Protein AF-A0A1I1CI78-F1 (afdb_monomer)

pLDDT: mean 93.8, std 8.27, range [51.12, 97.94]

Solvent-accessible surface area (backbone atoms only — not comparable to full-atom values): 3052 Å² total; per-residue (Å²): 129,86,80,83,48,72,67,54,53,52,52,50,52,52,50,52,50,55,50,49,50,61,50,48,54,68,44,26,66,56,52,19,71,68,39,90,46,70,68,52,23,51,49,28,51,53,52,34,54,67,68,74,111

Nearest PDB structures (foldseek):
  7s5c-assembly1_E  TM=8.326E-01  e=1.924E+00  Myxococcus xanthus
  7s5k-assembly1_E  TM=8.561E-01  e=2.495E+00  Myxococcus xanthus
  5l8g-assembly1_E  TM=7.433E-01  e=7.046E+00  Rhodospirillum rubrum
  6sv1-assembly2_R  TM=7.486E-01  e=7.519E+00  Rhodospirillum rubrum

Foldseek 3Di:
DPDQDVVNVVVVVVVVVLVVLVVLLVCLCVQLVVDPDPVSNVVSVVVNVVSVD

Radius of gyration: 16.12 Å; Cα contacts (8 Å, |Δi|>4): 24; chains: 1; bounding box: 28×20×50 Å

Secondary structure (DSSP, 8-state):
-PPPPHHHHHHHHHHHHHHHHHHHHHHHHHHHHH-SSHHHHHHHHHHHHHHH-

Mean predicted aligned error: 4.25 Å

Structure (mmCIF, N/CA/C/O backbone):
data_AF-A0A1I1CI78-F1
#
_entry.id   AF-A0A1I1CI78-F1
#
loop_
_atom_site.group_PDB
_atom_site.id
_atom_site.type_symbol
_atom_site.label_atom_id
_atom_site.label_alt_id
_atom_site.label_comp_id
_atom_site.label_asym_id
_atom_site.label_entity_id
_atom_site.label_seq_id
_atom_site.pdbx_PDB_ins_code
_atom_site.Cartn_x
_atom_site.Cartn_y
_atom_site.Cartn_z
_atom_site.occupancy
_atom_site.B_iso_or_equiv
_atom_site.auth_seq_id
_atom_site.auth_comp_id
_atom_site.auth_asym_id
_atom_site.auth_atom_id
_atom_site.pdbx_PDB_model_num
ATOM 1 N N . MET A 1 1 ? 10.254 -10.087 -32.052 1.00 51.12 1 MET A N 1
ATOM 2 C CA . MET A 1 1 ? 9.944 -9.714 -30.657 1.00 51.12 1 MET A CA 1
ATOM 3 C C . MET A 1 1 ? 11.030 -8.747 -30.241 1.00 51.12 1 MET A C 1
ATOM 5 O O . MET A 1 1 ? 12.185 -9.102 -30.426 1.00 51.12 1 MET A O 1
ATOM 9 N N . ALA A 1 2 ? 10.693 -7.518 -29.845 1.00 66.06 2 ALA A N 1
ATOM 10 C CA . ALA A 1 2 ? 11.710 -6.596 -29.341 1.00 66.06 2 ALA A CA 1
ATOM 11 C C . ALA A 1 2 ? 12.314 -7.206 -28.070 1.00 66.06 2 ALA A C 1
ATOM 13 O O . ALA A 1 2 ? 11.575 -7.701 -27.216 1.00 66.06 2 ALA A O 1
ATOM 14 N N . GLU A 1 3 ? 13.638 -7.262 -28.003 1.00 77.50 3 GLU A N 1
ATOM 15 C CA . GLU A 1 3 ? 14.358 -7.793 -26.851 1.00 77.50 3 GLU A CA 1
ATOM 16 C C . GLU A 1 3 ? 14.143 -6.823 -25.682 1.00 77.50 3 GLU A C 1
ATOM 18 O O . GLU A 1 3 ? 14.422 -5.633 -25.817 1.00 77.50 3 GLU A O 1
ATOM 23 N N . LYS A 1 4 ? 13.558 -7.298 -24.572 1.00 79.38 4 LYS A N 1
ATOM 24 C CA . LYS A 1 4 ? 13.346 -6.455 -23.388 1.00 79.38 4 LYS A CA 1
ATOM 25 C C . LYS A 1 4 ? 14.702 -6.038 -22.829 1.00 79.38 4 LYS A C 1
ATOM 27 O O . LYS A 1 4 ? 15.554 -6.889 -22.568 1.00 79.38 4 LYS A O 1
ATOM 32 N N . THR A 1 5 ? 14.873 -4.744 -22.618 1.00 93.31 5 THR A N 1
ATOM 33 C CA . THR A 1 5 ? 16.077 -4.171 -22.016 1.00 93.31 5 THR A CA 1
ATOM 34 C C . THR A 1 5 ? 15.991 -4.194 -20.487 1.00 93.31 5 THR A C 1
ATOM 36 O O . THR A 1 5 ? 14.928 -4.423 -19.903 1.00 93.31 5 THR A O 1
ATOM 39 N N . LEU A 1 6 ? 17.116 -3.941 -19.810 1.00 93.38 6 LEU A N 1
ATOM 40 C CA . LEU A 1 6 ? 17.113 -3.736 -18.357 1.00 93.38 6 LEU A CA 1
ATOM 41 C C . LEU A 1 6 ? 16.284 -2.508 -17.952 1.00 93.38 6 LEU A C 1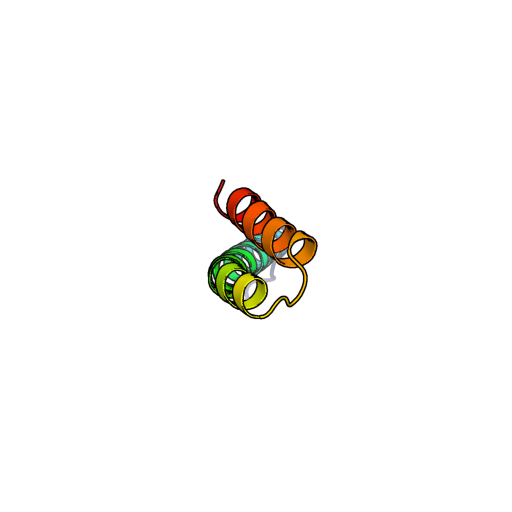
ATOM 43 O O . LEU A 1 6 ? 15.656 -2.532 -16.897 1.00 93.38 6 LEU A O 1
ATOM 47 N N . ASP A 1 7 ? 16.222 -1.485 -18.806 1.00 94.62 7 ASP A N 1
ATOM 48 C CA . ASP A 1 7 ? 15.404 -0.292 -18.577 1.00 94.62 7 ASP A CA 1
ATOM 49 C C . ASP A 1 7 ? 13.906 -0.621 -18.634 1.00 94.62 7 ASP A C 1
ATOM 51 O O . ASP A 1 7 ? 13.132 -0.143 -17.803 1.00 94.62 7 ASP A O 1
ATOM 55 N N . ASP A 1 8 ? 13.494 -1.505 -19.550 1.00 94.12 8 ASP A N 1
ATOM 56 C CA . ASP A 1 8 ? 12.113 -2.001 -19.608 1.00 94.12 8 ASP A CA 1
ATOM 57 C C . ASP A 1 8 ? 11.754 -2.792 -18.347 1.00 94.12 8 ASP A C 1
ATOM 59 O O . ASP A 1 8 ? 10.668 -2.622 -17.791 1.00 94.12 8 ASP A O 1
ATOM 63 N N . LEU A 1 9 ? 12.674 -3.636 -17.865 1.00 94.50 9 LEU A N 1
ATOM 64 C CA . LEU A 1 9 ? 12.485 -4.390 -16.625 1.00 94.50 9 LEU A CA 1
ATOM 65 C C . LEU A 1 9 ? 12.386 -3.457 -15.410 1.00 94.50 9 LEU A C 1
ATOM 67 O O . LEU A 1 9 ? 11.523 -3.641 -14.551 1.00 94.50 9 LEU A O 1
ATOM 71 N N . PHE A 1 10 ? 13.236 -2.434 -15.343 1.00 95.50 10 PHE A N 1
ATOM 72 C CA . PHE A 1 10 ? 13.176 -1.423 -14.292 1.00 95.50 10 PHE A CA 1
ATOM 73 C C . PHE A 1 10 ? 11.838 -0.671 -14.313 1.00 95.50 10 PHE A C 1
ATOM 75 O O . PHE A 1 10 ? 11.178 -0.539 -13.283 1.00 95.50 10 PHE A O 1
ATOM 82 N N . LEU A 1 11 ? 11.381 -0.242 -15.489 1.00 96.44 11 LEU A N 1
ATOM 83 C CA . LEU A 1 11 ? 10.099 0.441 -15.626 1.00 96.44 11 LEU A CA 1
ATOM 84 C C . LEU A 1 11 ? 8.911 -0.462 -15.260 1.00 96.44 11 LEU A C 1
ATOM 86 O O . LEU A 1 11 ? 7.978 -0.005 -14.599 1.00 96.44 11 LEU A O 1
ATOM 90 N N . ASP A 1 12 ? 8.918 -1.723 -15.689 1.00 96.25 12 ASP A N 1
ATOM 91 C CA . ASP A 1 12 ? 7.853 -2.677 -15.366 1.00 96.25 12 ASP A CA 1
ATOM 92 C C . ASP A 1 12 ? 7.800 -2.946 -13.852 1.00 96.25 12 ASP A C 1
ATOM 94 O O . ASP A 1 12 ? 6.732 -2.849 -13.248 1.00 96.25 12 ASP A O 1
ATOM 98 N N . THR A 1 13 ? 8.949 -3.150 -13.204 1.00 96.19 13 THR A N 1
AT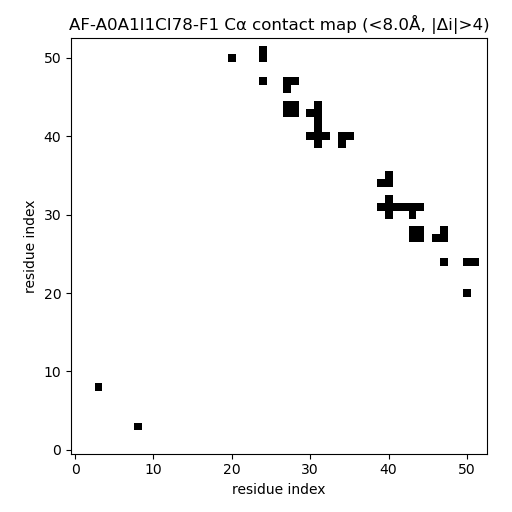OM 99 C CA . THR A 1 13 ? 8.997 -3.342 -11.742 1.00 96.19 13 THR A CA 1
ATOM 100 C C . THR A 1 13 ? 8.555 -2.103 -10.962 1.00 96.19 13 THR A C 1
ATOM 102 O O . THR A 1 13 ? 7.840 -2.235 -9.968 1.00 96.19 13 THR A O 1
ATOM 105 N N . LEU A 1 14 ? 8.885 -0.893 -11.427 1.00 97.56 14 LEU A N 1
ATOM 106 C CA . LEU A 1 14 ? 8.355 0.339 -10.834 1.00 97.56 14 LEU A CA 1
ATOM 107 C C . LEU A 1 14 ? 6.826 0.410 -10.926 1.00 97.56 14 LEU A C 1
ATOM 109 O O . LEU A 1 14 ? 6.169 0.798 -9.957 1.00 97.56 14 LEU A O 1
ATOM 113 N N . LYS A 1 15 ? 6.240 0.019 -12.066 1.00 97.56 15 LYS A N 1
ATOM 114 C CA . LYS A 1 15 ? 4.776 -0.036 -12.221 1.00 97.56 15 LYS A CA 1
ATOM 115 C C . LYS A 1 15 ? 4.152 -1.051 -11.267 1.00 97.56 15 LYS A C 1
ATOM 117 O O . LYS A 1 15 ? 3.105 -0.754 -10.692 1.00 97.56 15 LYS A O 1
ATOM 122 N N . ASP A 1 16 ? 4.782 -2.209 -11.093 1.00 97.94 16 ASP A N 1
ATOM 123 C CA . ASP A 1 16 ? 4.290 -3.260 -10.201 1.00 97.94 16 ASP A CA 1
ATOM 124 C C . ASP A 1 16 ? 4.287 -2.802 -8.739 1.00 97.94 16 ASP A C 1
ATOM 126 O O . ASP A 1 16 ? 3.273 -2.952 -8.052 1.00 97.94 16 ASP A O 1
ATOM 130 N N . ILE A 1 17 ? 5.372 -2.169 -8.276 1.00 97.06 17 ILE A N 1
ATOM 131 C CA . ILE A 1 17 ? 5.443 -1.590 -6.926 1.00 97.06 17 ILE A CA 1
ATOM 132 C C . ILE A 1 17 ? 4.393 -0.492 -6.754 1.00 97.06 17 ILE A C 1
ATOM 134 O O . ILE A 1 17 ? 3.620 -0.523 -5.799 1.00 97.06 17 ILE A O 1
ATOM 138 N N . TYR A 1 18 ? 4.278 0.423 -7.715 1.00 96.50 18 TYR A N 1
ATOM 139 C CA . TYR A 1 18 ? 3.278 1.488 -7.659 1.00 96.50 18 TYR A CA 1
ATOM 140 C C . TYR A 1 18 ? 1.838 0.950 -7.620 1.00 96.50 18 TYR A C 1
ATOM 142 O O 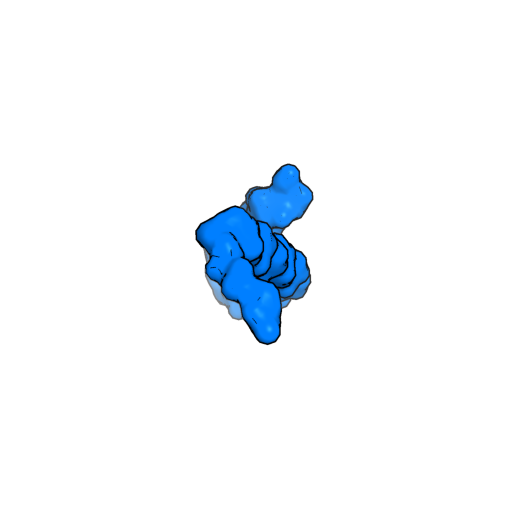. TYR A 1 18 ? 0.969 1.468 -6.911 1.00 96.50 18 TYR A O 1
ATOM 150 N N . TYR A 1 19 ? 1.561 -0.115 -8.374 1.00 97.06 19 TYR A N 1
ATOM 151 C CA . TYR A 1 19 ? 0.280 -0.803 -8.303 1.00 97.06 19 TYR A CA 1
ATOM 152 C C . TYR A 1 19 ? 0.062 -1.431 -6.922 1.00 97.06 19 TYR A C 1
ATOM 154 O O . TYR A 1 19 ? -1.019 -1.257 -6.351 1.00 97.06 19 TYR A O 1
ATOM 162 N N . ALA A 1 20 ? 1.067 -2.115 -6.372 1.00 97.38 20 ALA A N 1
ATOM 163 C CA . ALA A 1 20 ? 1.002 -2.718 -5.044 1.00 97.38 20 ALA A CA 1
ATOM 164 C C . ALA A 1 20 ? 0.715 -1.671 -3.956 1.00 97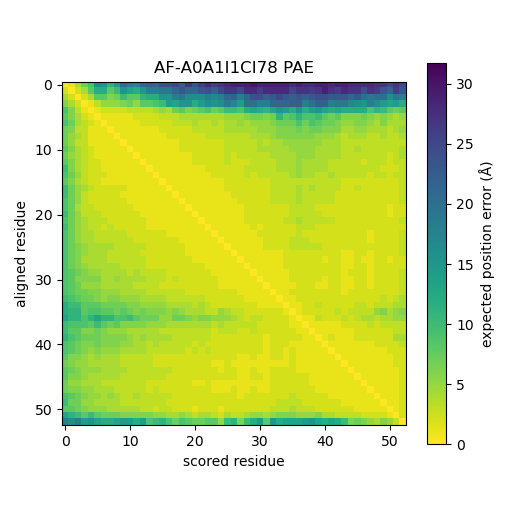.38 20 ALA A C 1
ATOM 166 O O . ALA A 1 20 ? -0.172 -1.892 -3.128 1.00 97.38 20 ALA A O 1
ATOM 167 N N . GLU A 1 21 ? 1.357 -0.502 -4.011 1.00 96.88 21 GLU A N 1
ATOM 168 C CA . GLU A 1 21 ? 1.107 0.591 -3.064 1.00 96.88 21 GLU A CA 1
ATOM 169 C C . GLU A 1 21 ? -0.330 1.120 -3.147 1.00 96.88 21 GLU A C 1
ATOM 171 O O . GLU A 1 21 ? -1.013 1.292 -2.135 1.00 96.88 21 GLU A O 1
ATOM 176 N N . LYS A 1 22 ? -0.885 1.260 -4.355 1.00 96.00 22 LYS A N 1
ATOM 177 C CA . LYS A 1 22 ? -2.306 1.615 -4.510 1.00 96.00 22 LYS A CA 1
ATOM 178 C C . LYS A 1 22 ? -3.257 0.574 -3.926 1.00 96.00 22 LYS A C 1
ATOM 180 O O . LYS A 1 22 ? -4.353 0.934 -3.482 1.00 96.00 22 LYS A O 1
ATOM 185 N N . GLN A 1 23 ? -2.895 -0.708 -3.971 1.00 97.56 23 GLN A N 1
ATOM 186 C CA . GLN A 1 23 ? -3.707 -1.762 -3.365 1.00 97.56 23 GLN A CA 1
ATOM 187 C C . GLN A 1 23 ? -3.584 -1.747 -1.840 1.00 97.56 23 GLN A C 1
ATOM 189 O O . GLN A 1 23 ? -4.611 -1.798 -1.154 1.00 97.56 23 GLN A O 1
ATOM 194 N N . ILE A 1 24 ? -2.364 -1.626 -1.303 1.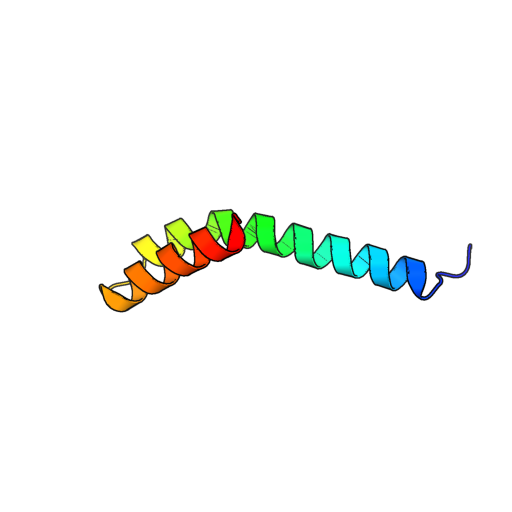00 96.56 24 ILE A N 1
ATOM 195 C CA . ILE A 1 24 ? -2.145 -1.629 0.146 1.00 96.56 24 ILE A CA 1
ATOM 196 C C . ILE A 1 24 ? -2.776 -0.397 0.799 1.00 96.56 24 ILE A C 1
ATOM 198 O O . ILE A 1 24 ? -3.461 -0.545 1.810 1.00 96.56 24 ILE A O 1
ATOM 202 N N . LEU A 1 25 ? -2.729 0.775 0.155 1.00 96.88 25 LEU A N 1
ATOM 203 C CA . LEU A 1 25 ? -3.381 1.999 0.637 1.00 96.88 25 LEU A CA 1
ATOM 204 C C . LEU A 1 25 ? -4.887 1.804 0.904 1.00 96.88 25 LEU A C 1
ATOM 206 O O . LEU A 1 25 ? -5.438 2.335 1.870 1.00 96.88 25 LEU A O 1
ATOM 210 N N . LYS A 1 26 ? -5.565 0.988 0.085 1.00 96.06 26 LYS A N 1
ATOM 211 C CA . LYS A 1 26 ? -6.988 0.637 0.263 1.00 96.06 26 LYS A CA 1
ATOM 212 C C . LYS A 1 26 ? -7.211 -0.452 1.316 1.00 96.06 26 LYS A C 1
ATOM 214 O O . LYS A 1 26 ? -8.308 -0.548 1.876 1.00 96.06 26 LYS A O 1
ATOM 219 N N . ALA A 1 27 ? -6.217 -1.304 1.550 1.00 97.50 27 ALA A N 1
ATOM 220 C CA . ALA A 1 27 ? -6.285 -2.410 2.499 1.00 97.50 27 ALA A CA 1
ATOM 221 C C . ALA A 1 27 ? -5.987 -1.966 3.940 1.00 97.50 27 ALA A C 1
ATOM 223 O O . ALA A 1 27 ? -6.642 -2.451 4.864 1.00 97.50 27 ALA A O 1
ATOM 224 N N . LEU A 1 28 ? -5.077 -1.008 4.137 1.00 96.62 28 LEU A N 1
ATOM 225 C CA . LEU A 1 28 ? -4.618 -0.563 5.458 1.00 96.62 28 LEU A CA 1
ATOM 226 C C . LEU A 1 28 ? -5.744 -0.095 6.398 1.00 96.62 28 LEU A C 1
ATOM 228 O O . LEU A 1 28 ? -5.773 -0.554 7.541 1.00 96.62 28 LEU A O 1
ATOM 232 N N . PRO A 1 29 ? -6.755 0.683 5.957 1.00 96.25 29 PRO A N 1
ATOM 233 C CA . PRO A 1 29 ? -7.903 1.009 6.808 1.00 96.25 29 PRO A CA 1
ATOM 234 C C . PRO A 1 29 ? -8.701 -0.220 7.264 1.00 96.25 29 PRO A C 1
ATOM 236 O O . PRO A 1 29 ? -9.261 -0.228 8.360 1.00 96.25 29 PRO A O 1
ATOM 239 N N . LYS A 1 30 ? -8.785 -1.265 6.427 1.00 97.31 30 LYS A N 1
ATOM 240 C CA . LYS A 1 30 ? -9.482 -2.514 6.773 1.00 97.31 30 LYS A CA 1
ATOM 241 C C . LYS A 1 30 ? -8.676 -3.320 7.788 1.00 97.31 30 LYS A C 1
ATOM 243 O O . LYS A 1 30 ? -9.261 -3.846 8.728 1.00 97.31 30 LYS A O 1
ATOM 248 N N . MET A 1 31 ? -7.353 -3.365 7.625 1.00 96.38 31 MET A N 1
ATOM 249 C CA . MET A 1 31 ? -6.437 -4.012 8.568 1.00 96.38 31 MET A CA 1
ATOM 250 C C . MET A 1 31 ? -6.452 -3.321 9.935 1.00 96.38 31 MET A C 1
ATOM 252 O O . MET A 1 31 ? -6.579 -4.001 10.949 1.00 96.38 31 MET A O 1
ATOM 256 N N . ALA A 1 32 ? -6.458 -1.983 9.966 1.00 96.50 32 ALA A N 1
ATOM 257 C CA . ALA A 1 32 ? -6.629 -1.219 11.200 1.00 96.50 32 ALA A CA 1
ATOM 258 C C . ALA A 1 32 ? -7.930 -1.611 11.918 1.00 96.50 32 ALA A C 1
ATOM 260 O O . ALA A 1 32 ? -7.903 -1.987 13.082 1.00 96.50 32 ALA A O 1
ATOM 261 N N . ARG A 1 33 ? -9.072 -1.625 11.215 1.00 96.00 33 ARG A N 1
ATOM 262 C CA . ARG A 1 33 ? -10.370 -2.013 11.807 1.00 96.00 33 ARG A CA 1
ATOM 263 C C . ARG A 1 33 ? -10.408 -3.453 12.326 1.00 96.00 33 ARG A C 1
ATOM 265 O O . ARG A 1 33 ? -11.146 -3.722 13.266 1.00 96.00 33 ARG A O 1
ATOM 272 N N . ALA A 1 34 ? -9.658 -4.361 11.705 1.00 96.88 34 ALA A N 1
ATOM 273 C CA . ALA A 1 34 ? -9.579 -5.761 12.115 1.00 96.88 34 ALA A CA 1
ATOM 274 C C . ALA A 1 34 ? -8.612 -5.998 13.292 1.00 96.88 34 ALA A C 1
ATOM 276 O O . ALA A 1 34 ? -8.685 -7.048 13.932 1.00 96.88 34 ALA A O 1
ATOM 277 N N . SER A 1 35 ? -7.715 -5.051 13.586 1.00 96.44 35 SER A N 1
ATOM 278 C CA . SER A 1 35 ? -6.781 -5.154 14.709 1.00 96.44 35 SER A CA 1
ATOM 279 C C . SER A 1 35 ? -7.512 -5.050 16.047 1.00 96.44 35 SER A C 1
ATOM 281 O O . SER A 1 35 ? -8.297 -4.129 16.275 1.00 96.44 35 SER A O 1
ATOM 283 N N . GLN A 1 36 ? -7.220 -5.983 16.953 1.00 95.62 36 GLN A N 1
ATOM 284 C CA . GLN A 1 36 ? -7.783 -6.000 18.307 1.00 95.62 36 GLN A CA 1
ATOM 285 C C . GLN A 1 36 ? -6.972 -5.148 19.294 1.00 95.62 36 GLN A C 1
ATOM 287 O O . GLN A 1 36 ? -7.522 -4.718 20.302 1.00 95.62 36 GLN 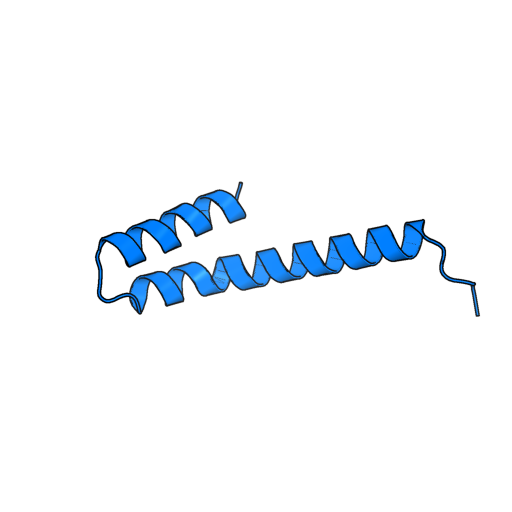A O 1
ATOM 292 N N . SER A 1 37 ? -5.693 -4.881 19.002 1.00 97.00 37 SER A N 1
ATOM 293 C CA . SER A 1 37 ? -4.848 -3.989 19.800 1.00 97.00 37 SER A CA 1
ATOM 294 C C . SER A 1 37 ? -4.883 -2.559 19.268 1.00 97.00 37 SER A C 1
ATOM 296 O O . SER A 1 37 ? -4.938 -2.332 18.051 1.00 97.00 37 SER A O 1
ATOM 298 N N . GLU A 1 38 ? -4.819 -1.595 20.184 1.00 94.94 38 GLU A N 1
ATOM 299 C CA . GLU A 1 38 ? -4.742 -0.171 19.850 1.00 94.94 38 GLU A CA 1
ATOM 300 C C . GLU A 1 38 ? -3.405 0.165 19.178 1.00 94.94 38 GLU A C 1
ATOM 302 O O . GLU A 1 38 ? -3.373 0.926 18.211 1.00 94.94 38 GLU A O 1
ATOM 307 N N . GLU A 1 39 ? -2.317 -0.490 19.587 1.00 96.06 39 GLU A N 1
ATOM 308 C CA . GLU A 1 39 ? -1.005 -0.357 18.950 1.00 96.06 39 GLU A CA 1
ATOM 309 C C . GLU A 1 39 ? -1.036 -0.842 17.495 1.00 96.06 39 GLU A C 1
ATOM 311 O O . GLU A 1 39 ? -0.487 -0.190 16.607 1.00 96.06 39 GLU A O 1
ATOM 316 N N . GLY A 1 40 ? -1.725 -1.956 17.221 1.00 95.31 40 GLY A N 1
ATOM 317 C CA . GLY A 1 40 ? -1.871 -2.484 15.864 1.00 95.31 40 GLY A CA 1
ATOM 318 C C . GLY A 1 40 ? -2.723 -1.574 14.977 1.00 95.31 40 GLY A C 1
ATOM 319 O O . GLY A 1 40 ? -2.379 -1.341 13.818 1.00 95.31 40 GLY A O 1
ATOM 320 N N . LYS A 1 41 ? -3.795 -0.985 15.527 1.00 97.12 41 LYS A N 1
ATOM 321 C CA . LYS A 1 41 ? -4.601 0.029 14.826 1.00 97.12 41 LYS A CA 1
ATOM 322 C C . LYS A 1 41 ? -3.748 1.235 14.444 1.00 97.12 41 LYS A C 1
ATOM 324 O O . LYS A 1 41 ? -3.748 1.630 13.278 1.00 97.12 41 LYS A O 1
ATOM 329 N N . ALA A 1 42 ? -3.018 1.790 15.410 1.00 96.88 42 ALA A N 1
ATOM 330 C CA . ALA A 1 42 ? -2.161 2.952 15.202 1.00 96.88 42 ALA A CA 1
ATOM 331 C C . ALA A 1 42 ? -1.066 2.672 14.163 1.00 96.88 42 ALA 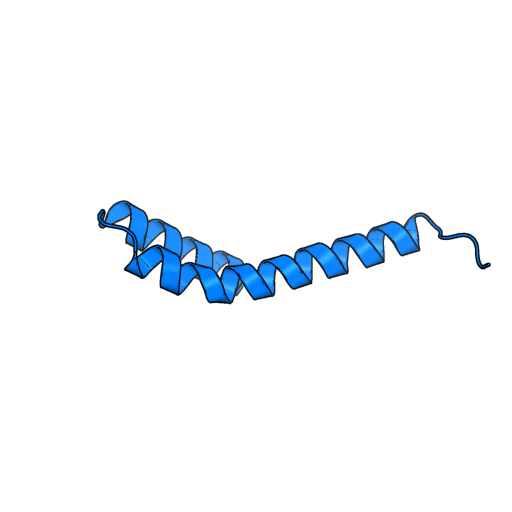A C 1
ATOM 333 O O . ALA A 1 42 ? -0.843 3.499 13.282 1.00 96.88 42 ALA A O 1
ATOM 334 N N . ALA A 1 43 ? -0.451 1.485 14.200 1.00 97.62 43 ALA A N 1
ATOM 335 C CA . ALA A 1 43 ? 0.561 1.080 13.228 1.00 97.62 43 ALA A CA 1
ATOM 336 C C . ALA A 1 43 ? 0.013 1.039 11.791 1.00 97.62 43 ALA A C 1
ATOM 338 O O . ALA A 1 43 ? 0.628 1.600 10.884 1.00 97.62 43 ALA A O 1
ATOM 339 N N . PHE A 1 44 ? -1.165 0.443 11.567 1.00 97.75 44 PHE A N 1
ATOM 340 C CA . PHE A 1 44 ? -1.772 0.410 10.230 1.00 97.75 44 PHE A CA 1
ATOM 341 C C . PHE A 1 44 ? -2.199 1.796 9.730 1.00 97.75 44 PHE A C 1
ATOM 343 O O . PHE A 1 44 ? -2.097 2.069 8.533 1.00 97.75 44 PHE A O 1
ATOM 350 N N . LEU A 1 45 ? -2.668 2.675 10.622 1.00 96.12 45 LEU A N 1
ATOM 351 C CA . LEU A 1 45 ? -3.014 4.054 10.265 1.00 96.12 45 LEU A CA 1
ATOM 352 C C . LEU A 1 45 ? -1.771 4.877 9.916 1.00 96.12 45 LEU A C 1
ATOM 354 O O . LEU A 1 45 ? -1.769 5.549 8.889 1.00 96.12 45 LEU A O 1
ATOM 358 N N . ASN A 1 46 ? -0.699 4.763 10.701 1.00 97.12 46 ASN A N 1
ATOM 359 C CA . ASN A 1 46 ? 0.566 5.426 10.398 1.00 97.12 46 ASN A CA 1
ATOM 360 C C . ASN A 1 46 ? 1.161 4.928 9.072 1.00 97.12 46 ASN A C 1
ATOM 362 O O . ASN A 1 46 ? 1.581 5.727 8.239 1.00 97.12 46 ASN A O 1
ATOM 366 N N . HIS A 1 47 ? 1.116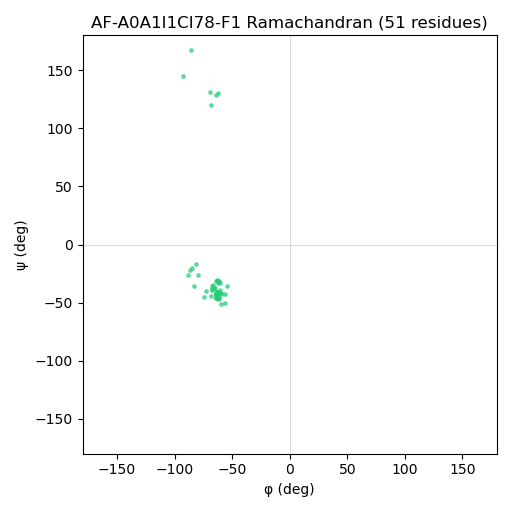 3.617 8.822 1.00 97.06 47 HIS A N 1
ATOM 367 C CA . HIS A 1 47 ? 1.609 3.063 7.565 1.00 97.06 47 HIS A CA 1
ATOM 368 C C . HIS A 1 47 ? 0.795 3.542 6.350 1.00 97.06 47 HIS A C 1
ATOM 370 O O . HIS A 1 47 ? 1.343 3.735 5.265 1.00 97.06 47 HIS A O 1
ATOM 3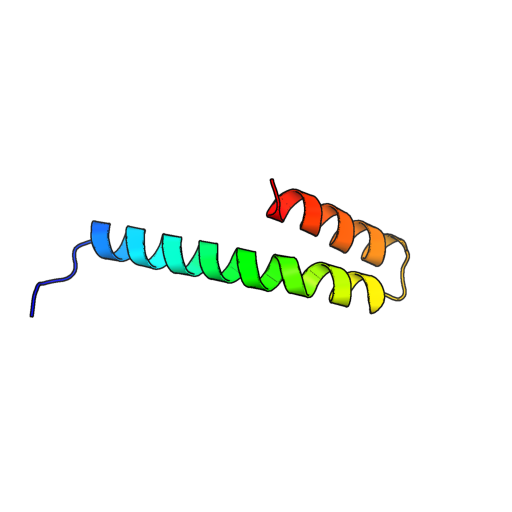76 N N . LYS A 1 48 ? -0.510 3.803 6.526 1.00 96.50 48 LYS A N 1
ATOM 377 C CA . LYS A 1 48 ? -1.341 4.409 5.477 1.00 96.50 48 LYS A CA 1
ATOM 378 C C . LYS A 1 48 ? -0.842 5.808 5.116 1.00 96.50 48 LYS A C 1
ATOM 380 O O . LYS A 1 48 ? -0.763 6.111 3.932 1.00 96.50 48 LYS A O 1
ATOM 385 N N . GLU A 1 49 ? -0.521 6.639 6.105 1.00 96.12 49 GLU A N 1
ATOM 386 C CA . GLU A 1 49 ? 0.006 7.992 5.870 1.00 96.12 49 GLU A CA 1
ATOM 387 C C . GLU A 1 49 ? 1.346 7.949 5.128 1.00 96.12 49 GLU A C 1
ATOM 389 O O . GLU A 1 49 ? 1.539 8.698 4.178 1.00 96.12 49 GLU A O 1
ATOM 394 N N . GLN A 1 50 ? 2.226 7.010 5.491 1.00 95.31 50 GLN A N 1
ATOM 395 C CA . GLN A 1 50 ? 3.499 6.791 4.793 1.00 95.31 50 GLN A CA 1
ATOM 396 C C . GLN A 1 50 ? 3.327 6.339 3.338 1.00 95.31 50 GLN A C 1
ATOM 398 O O . GLN A 1 50 ? 4.189 6.624 2.523 1.00 95.31 50 GLN A O 1
ATOM 403 N N . THR A 1 51 ? 2.245 5.618 3.024 1.00 94.12 51 THR A N 1
ATOM 404 C CA . THR A 1 51 ? 1.961 5.128 1.662 1.00 94.12 51 THR A CA 1
ATOM 405 C C . THR A 1 51 ? 1.250 6.186 0.802 1.00 94.12 51 THR A C 1
ATOM 407 O O . THR A 1 51 ? 1.195 6.070 -0.418 1.00 94.12 51 THR A O 1
ATOM 410 N N . GLU A 1 52 ? 0.620 7.190 1.418 1.00 91.94 52 GLU A N 1
ATOM 411 C CA . GLU A 1 52 ? -0.096 8.257 0.703 1.00 91.94 52 GLU A CA 1
ATOM 412 C C . GLU A 1 52 ? 0.798 9.451 0.340 1.00 91.94 52 GLU A C 1
ATOM 414 O O . GLU A 1 52 ? 0.474 10.165 -0.613 1.00 91.94 52 GLU A O 1
ATOM 419 N N . GLY A 1 53 ? 1.872 9.676 1.107 1.00 79.56 53 GLY A N 1
ATOM 420 C CA . GLY A 1 53 ? 2.849 10.752 0.899 1.00 79.56 53 GLY A CA 1
ATOM 421 C C . GLY A 1 53 ? 3.908 10.410 -0.136 1.00 79.56 53 GLY A C 1
ATOM 422 O O . GLY A 1 53 ? 4.228 11.317 -0.937 1.00 79.56 53 GLY A O 1
#

Sequence (53 aa):
MAEKTLDDLFLDTLKDIYYAEKQILKALPKMARASQSEEGKAAFLNHKEQTEG